Protein AF-A0A7S2Z740-F1 (afdb_monomer)

Secondary structure (DSSP, 8-state):
-----SS-EEEEEE-TTSSEEEEEETTS-EEEEETTTTEE-GGGHHHHHHHHHHHTTS-S-EEEEEEEE-SS-EEEEEEETTEEEEEESSSPP----------------HHHHHHHHT-TT-SSEEEE-SSPEEEEEEEETTEEEEEE--HHHHTTSSPPPS-------

Structure (mmCIF, N/CA/C/O backbone):
data_AF-A0A7S2Z740-F1
#
_entry.id   AF-A0A7S2Z740-F1
#
loop_
_atom_site.group_PDB
_atom_site.id
_atom_site.type_symbol
_atom_site.label_atom_id
_atom_site.label_alt_id
_atom_site.label_comp_id
_atom_site.label_asym_id
_atom_site.label_entity_id
_atom_site.label_seq_id
_atom_site.pdbx_PDB_ins_code
_atom_site.Cartn_x
_atom_site.Cartn_y
_atom_site.Cartn_z
_atom_site.occupancy
_atom_site.B_iso_or_equiv
_atom_site.auth_seq_id
_atom_site.auth_comp_id
_atom_site.auth_asym_id
_atom_site.auth_atom_id
_atom_site.pdbx_PDB_model_num
ATOM 1 N N . GLY A 1 1 ? -10.019 21.854 13.112 1.00 34.12 1 GLY A N 1
ATOM 2 C CA . GLY A 1 1 ? -8.634 22.096 12.672 1.00 34.12 1 GLY A CA 1
ATOM 3 C C . GLY A 1 1 ? -8.154 20.888 11.908 1.00 34.12 1 GLY A C 1
ATOM 4 O O . GLY A 1 1 ? -7.838 19.885 12.536 1.00 34.12 1 GLY A O 1
ATOM 5 N N . ALA A 1 2 ? -8.202 20.944 10.577 1.00 39.41 2 ALA A N 1
ATOM 6 C CA . ALA A 1 2 ? -7.684 19.880 9.727 1.00 39.41 2 ALA A CA 1
ATOM 7 C C . ALA A 1 2 ? -6.152 19.921 9.784 1.00 39.41 2 ALA A C 1
ATOM 9 O O . ALA A 1 2 ? -5.560 20.984 9.618 1.00 39.41 2 ALA A O 1
ATOM 10 N N . LEU A 1 3 ? -5.520 18.787 10.084 1.00 45.19 3 LEU A N 1
ATOM 11 C CA . LEU A 1 3 ? -4.070 18.673 9.994 1.00 45.19 3 LEU A CA 1
ATOM 12 C C . LEU A 1 3 ? -3.715 18.705 8.501 1.00 45.19 3 LEU A C 1
ATOM 14 O O . LEU A 1 3 ? -4.119 17.797 7.767 1.00 45.19 3 LEU A O 1
ATOM 18 N N . GLU A 1 4 ? -3.037 19.766 8.058 1.00 54.59 4 GLU A N 1
ATOM 19 C CA . GLU A 1 4 ? -2.616 19.918 6.667 1.00 54.59 4 GLU A CA 1
ATOM 20 C C . GLU A 1 4 ? -1.736 18.740 6.252 1.00 54.59 4 GLU A C 1
ATOM 22 O O . GLU A 1 4 ? -0.790 18.356 6.948 1.00 54.59 4 GLU A O 1
ATOM 27 N N . VAL A 1 5 ? -2.041 18.164 5.090 1.00 62.94 5 VAL A N 1
ATOM 28 C CA . VAL A 1 5 ? -1.106 17.267 4.424 1.00 62.94 5 VAL A CA 1
ATOM 29 C C . VAL A 1 5 ? 0.056 18.147 3.964 1.00 62.94 5 VAL A C 1
ATOM 31 O O . VAL A 1 5 ? -0.020 18.785 2.922 1.00 62.94 5 VAL A O 1
ATOM 34 N N . GLY A 1 6 ? 1.139 18.205 4.743 1.00 68.88 6 GLY A N 1
ATOM 35 C CA . GLY A 1 6 ? 2.339 18.997 4.422 1.00 68.88 6 GLY A CA 1
ATOM 36 C C . GLY A 1 6 ? 3.125 18.500 3.195 1.00 68.88 6 GLY A C 1
ATOM 37 O O . GLY A 1 6 ? 4.294 18.832 3.030 1.00 68.88 6 GLY A O 1
ATOM 38 N N . ALA A 1 7 ? 2.516 17.649 2.368 1.00 77.44 7 ALA A N 1
ATOM 39 C CA . ALA A 1 7 ? 3.071 17.061 1.163 1.00 77.44 7 ALA A CA 1
ATOM 40 C C . ALA A 1 7 ? 1.962 16.856 0.122 1.00 77.44 7 ALA A C 1
ATOM 42 O O . ALA A 1 7 ? 0.793 16.684 0.457 1.00 77.44 7 ALA A O 1
ATOM 43 N N . VAL A 1 8 ? 2.337 16.818 -1.156 1.00 88.00 8 VAL A N 1
ATOM 44 C CA . VAL A 1 8 ? 1.396 16.531 -2.246 1.00 88.00 8 VAL A CA 1
ATOM 45 C C . VAL A 1 8 ? 0.778 15.144 -2.051 1.00 88.00 8 VAL A C 1
ATOM 47 O O . VAL A 1 8 ? 1.495 14.157 -1.851 1.00 88.00 8 VAL A O 1
ATOM 50 N N . VAL A 1 9 ? -0.551 15.072 -2.123 1.00 90.44 9 VAL A N 1
ATOM 51 C CA . VAL A 1 9 ? -1.296 13.809 -2.161 1.00 90.44 9 VAL A CA 1
ATOM 52 C C . VAL A 1 9 ? -1.052 13.149 -3.513 1.00 90.44 9 VAL A C 1
ATOM 54 O O . VAL A 1 9 ? -1.302 13.749 -4.553 1.00 90.44 9 VAL A O 1
ATOM 57 N N . SER A 1 10 ? -0.554 11.917 -3.496 1.00 88.56 10 SER A N 1
ATOM 58 C CA . SER A 1 10 ? -0.329 11.121 -4.702 1.00 88.56 10 SER A CA 1
ATOM 59 C C . SER A 1 10 ? -1.452 10.118 -4.940 1.00 88.56 10 SER A C 1
ATOM 61 O O . SER A 1 10 ? -1.801 9.869 -6.089 1.00 88.56 10 SER A O 1
ATOM 63 N N . PHE A 1 11 ? -2.036 9.562 -3.873 1.00 89.44 11 PHE A N 1
ATOM 64 C CA . PHE A 1 11 ? -3.058 8.522 -3.973 1.00 89.44 11 PHE A CA 1
ATOM 65 C C . PHE A 1 11 ? -4.108 8.627 -2.875 1.00 89.44 11 PHE A C 1
ATOM 67 O O . PHE A 1 11 ? -3.821 9.024 -1.747 1.00 89.44 11 PHE A O 1
ATOM 74 N N . LEU A 1 12 ? -5.321 8.192 -3.204 1.00 92.19 12 LEU A N 1
ATOM 75 C CA . LEU A 1 12 ? -6.440 8.065 -2.279 1.00 92.19 12 LEU A CA 1
ATOM 76 C C . LEU A 1 12 ? -7.049 6.672 -2.421 1.00 92.19 12 LEU A C 1
ATOM 78 O O . LEU A 1 12 ? -7.193 6.163 -3.531 1.00 92.19 12 LEU A O 1
ATOM 82 N N . CYS A 1 13 ? -7.411 6.055 -1.302 1.00 91.06 13 CYS A N 1
ATOM 83 C CA . CYS A 1 13 ? -8.068 4.753 -1.277 1.00 91.06 13 CYS A CA 1
ATOM 84 C C . CYS A 1 13 ? -9.125 4.738 -0.172 1.00 91.06 13 CYS A C 1
ATOM 86 O O . CYS A 1 13 ? -8.832 5.048 0.980 1.00 91.06 13 CYS A O 1
ATOM 88 N N . PHE A 1 14 ? -10.358 4.369 -0.511 1.00 89.06 14 PHE A N 1
ATOM 89 C CA . PHE A 1 14 ? -11.388 4.121 0.492 1.00 89.06 14 PHE A CA 1
ATOM 90 C C . PHE A 1 14 ? -11.181 2.739 1.108 1.00 89.06 14 PHE A C 1
ATOM 92 O O . PHE A 1 14 ? -11.000 1.754 0.395 1.00 89.06 14 PHE A O 1
ATOM 99 N N . GLU A 1 15 ? -11.254 2.645 2.433 1.00 86.19 15 GLU A N 1
ATOM 100 C CA . GLU A 1 15 ? -11.419 1.346 3.084 1.00 86.19 15 GLU A CA 1
ATOM 101 C C . GLU A 1 15 ? -12.758 0.726 2.644 1.00 86.19 15 GLU A C 1
ATOM 103 O O . GLU A 1 15 ? -13.764 1.429 2.560 1.00 86.19 15 GLU A O 1
ATOM 108 N N . ASN A 1 16 ? -12.813 -0.592 2.412 1.00 72.88 16 ASN A N 1
ATOM 109 C CA . ASN A 1 16 ? -14.021 -1.274 1.912 1.00 72.88 16 ASN A CA 1
ATOM 110 C C . ASN A 1 16 ? -15.294 -1.035 2.752 1.00 72.88 16 ASN A C 1
ATOM 112 O O . ASN A 1 16 ? -16.395 -1.060 2.210 1.00 72.88 16 ASN A O 1
ATOM 116 N N . GLN A 1 17 ? -15.170 -0.766 4.058 1.00 75.38 17 GLN A N 1
ATOM 117 C CA . GLN A 1 17 ? -16.303 -0.434 4.943 1.00 75.38 17 GLN A CA 1
ATOM 118 C C . GLN A 1 17 ? -16.572 1.077 5.074 1.00 75.38 17 GLN A C 1
ATOM 120 O O . GLN A 1 17 ? -17.399 1.498 5.887 1.00 75.38 17 GLN A O 1
ATOM 125 N N . ARG A 1 18 ? -15.859 1.892 4.287 1.00 72.50 18 ARG A N 1
ATOM 126 C CA . ARG A 1 18 ? -16.015 3.345 4.135 1.00 72.50 18 ARG A CA 1
ATOM 127 C C . ARG A 1 18 ? -16.042 4.118 5.458 1.00 72.50 18 ARG A C 1
ATOM 129 O O . ARG A 1 18 ? -16.756 5.106 5.576 1.00 72.50 18 ARG A O 1
ATOM 136 N N . GLN A 1 19 ? -15.284 3.670 6.459 1.00 85.19 19 GLN A N 1
ATOM 137 C CA . GLN A 1 19 ? -15.070 4.454 7.683 1.00 85.19 19 GLN A CA 1
ATOM 138 C C . GLN A 1 19 ? -13.868 5.386 7.537 1.00 85.19 19 GLN A C 1
ATOM 140 O O . GLN A 1 19 ? -13.874 6.487 8.079 1.00 85.19 19 GLN A O 1
ATOM 145 N N . HIS A 1 20 ? -12.870 4.967 6.757 1.00 89.75 20 HIS A N 1
ATOM 146 C CA . HIS A 1 20 ? -11.645 5.724 6.566 1.00 89.75 20 HIS A CA 1
ATOM 147 C C . HIS A 1 20 ? -11.324 5.944 5.088 1.00 89.75 20 HIS A C 1
ATOM 149 O O . HIS A 1 20 ? -11.569 5.077 4.240 1.00 89.75 20 HIS A O 1
ATOM 155 N N . VAL A 1 21 ? -10.697 7.083 4.810 1.00 92.31 21 VAL A N 1
ATOM 156 C CA . VAL A 1 21 ? -9.935 7.333 3.586 1.00 92.31 21 VAL A CA 1
ATOM 157 C C . VAL A 1 21 ? -8.459 7.239 3.916 1.00 92.31 21 VAL A C 1
ATOM 159 O O . VAL A 1 21 ? -7.965 7.876 4.846 1.00 92.31 21 VAL A O 1
ATOM 162 N N . LEU A 1 22 ? -7.756 6.434 3.135 1.00 93.25 22 LEU A N 1
ATOM 163 C CA . LEU A 1 22 ? -6.314 6.337 3.161 1.00 93.25 22 LEU A CA 1
ATOM 164 C C . LEU A 1 22 ? -5.746 7.328 2.155 1.00 93.25 22 LEU A C 1
ATOM 166 O O . LEU A 1 22 ? -6.182 7.376 1.005 1.00 93.25 22 LEU A O 1
ATOM 170 N N . VAL A 1 23 ? -4.749 8.085 2.591 1.00 93.19 23 VAL A N 1
ATOM 171 C CA . VAL A 1 23 ? -4.075 9.106 1.793 1.00 93.19 23 VAL A CA 1
ATOM 172 C C . VAL A 1 23 ? -2.608 8.729 1.671 1.00 93.19 23 VAL A C 1
ATOM 174 O O . VAL A 1 23 ? -1.896 8.658 2.670 1.00 93.19 23 VAL A O 1
ATOM 177 N N . GLY A 1 24 ? -2.165 8.476 0.446 1.00 92.50 24 GLY A N 1
ATOM 178 C CA . GLY A 1 24 ? -0.764 8.318 0.083 1.00 92.50 24 GLY A CA 1
ATOM 179 C C . GLY A 1 24 ? -0.188 9.652 -0.365 1.00 92.50 24 GLY A C 1
ATOM 180 O O . GLY A 1 24 ? -0.833 10.388 -1.112 1.00 92.50 24 GLY A O 1
ATOM 181 N N . THR A 1 25 ? 1.021 9.968 0.075 1.00 91.06 25 THR A N 1
ATOM 182 C CA . THR A 1 25 ? 1.686 11.238 -0.239 1.00 91.06 25 THR A CA 1
ATOM 183 C C . THR A 1 25 ? 2.986 11.028 -1.015 1.00 91.06 25 THR A C 1
ATOM 185 O O . THR A 1 25 ? 3.590 9.949 -1.005 1.00 91.06 25 THR A O 1
ATOM 188 N N . ALA A 1 26 ? 3.472 12.090 -1.661 1.00 87.38 26 ALA A N 1
ATOM 189 C CA . ALA A 1 26 ? 4.746 12.088 -2.381 1.00 87.38 26 ALA A CA 1
ATOM 190 C C . ALA A 1 26 ? 5.961 11.800 -1.473 1.00 87.38 26 ALA A C 1
ATOM 192 O O . ALA A 1 26 ? 6.945 11.220 -1.927 1.00 87.38 26 ALA A O 1
ATOM 193 N N . ASN A 1 27 ? 5.881 12.133 -0.178 1.00 86.06 27 ASN A N 1
ATOM 194 C CA . ASN A 1 27 ? 6.908 11.814 0.823 1.00 86.06 27 ASN A CA 1
ATOM 195 C C . ASN A 1 27 ? 6.719 10.424 1.471 1.00 86.06 27 ASN A C 1
ATOM 197 O O . ASN A 1 27 ? 7.209 10.190 2.575 1.00 86.06 27 ASN A O 1
ATOM 201 N N . GLN A 1 28 ? 6.020 9.506 0.790 1.00 88.19 28 GLN A N 1
ATOM 202 C CA . GLN A 1 28 ? 5.829 8.110 1.201 1.00 88.19 28 GLN A CA 1
ATOM 203 C C . GLN A 1 28 ? 5.121 7.932 2.556 1.00 88.19 28 GLN A C 1
ATOM 205 O O . GLN A 1 28 ? 5.338 6.940 3.258 1.00 88.19 28 GLN A O 1
ATOM 210 N N . GLN A 1 29 ? 4.257 8.870 2.940 1.00 88.69 29 GLN A N 1
ATOM 211 C CA . GLN A 1 29 ? 3.373 8.684 4.086 1.00 88.69 29 GLN A CA 1
ATOM 212 C C . GLN A 1 29 ? 2.062 8.039 3.639 1.00 88.69 29 GLN A C 1
ATOM 214 O O . GLN A 1 29 ? 1.586 8.251 2.525 1.00 88.69 29 GLN A O 1
ATOM 219 N N . VAL A 1 30 ? 1.487 7.241 4.538 1.00 91.00 30 VAL A N 1
ATOM 220 C CA . VAL A 1 30 ? 0.146 6.672 4.389 1.00 91.00 30 VAL A CA 1
ATOM 221 C C . VAL A 1 30 ? -0.665 7.098 5.594 1.00 91.00 30 VAL A C 1
ATOM 223 O O . VAL A 1 30 ? -0.426 6.612 6.696 1.00 91.00 30 VAL A O 1
ATOM 226 N N . LEU A 1 31 ? -1.582 8.033 5.405 1.00 91.75 31 LEU A N 1
ATOM 227 C CA . LEU A 1 31 ? -2.395 8.628 6.460 1.00 91.75 31 LEU A CA 1
ATOM 228 C C . LEU A 1 31 ? -3.811 8.064 6.414 1.00 91.75 31 LEU A C 1
ATOM 230 O O . LEU A 1 31 ? -4.282 7.659 5.357 1.00 91.75 31 LEU A O 1
ATOM 234 N N . PHE A 1 32 ? -4.486 8.054 7.559 1.00 92.12 32 PHE A N 1
ATOM 235 C CA . PHE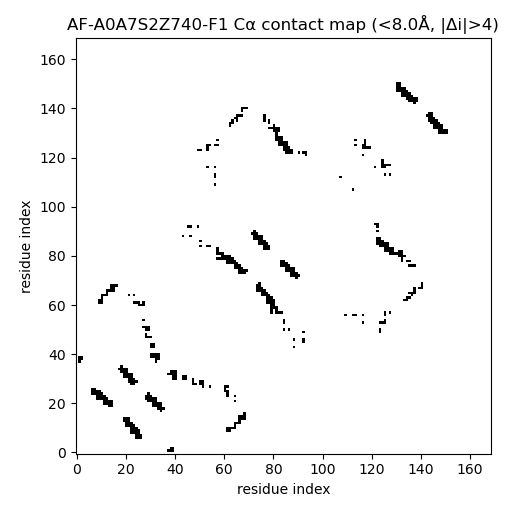 A 1 32 ? -5.869 7.605 7.686 1.00 92.12 32 PHE A CA 1
ATOM 236 C C . PHE A 1 32 ? -6.711 8.767 8.172 1.00 92.12 32 PHE A C 1
ATOM 238 O O . PHE A 1 32 ? -6.413 9.336 9.220 1.00 92.12 32 PHE A O 1
ATOM 245 N N . TYR A 1 33 ? -7.753 9.096 7.425 1.00 92.44 33 TYR A N 1
ATOM 246 C CA . TYR A 1 33 ? -8.735 10.096 7.806 1.00 92.44 33 TYR A CA 1
ATOM 247 C C . TYR A 1 33 ? -10.068 9.411 8.054 1.00 92.44 33 TYR A C 1
ATOM 249 O O . TYR A 1 33 ? -10.534 8.642 7.213 1.00 92.44 33 TYR A O 1
ATOM 257 N N . ASP A 1 34 ? -10.672 9.687 9.202 1.00 91.38 34 ASP A N 1
ATOM 258 C CA . ASP A 1 34 ? -12.028 9.259 9.511 1.00 91.38 34 ASP A CA 1
ATOM 259 C C . ASP A 1 34 ? -13.013 10.094 8.685 1.00 91.38 34 ASP A C 1
ATOM 261 O O . ASP A 1 34 ? -12.960 11.325 8.674 1.00 91.38 34 ASP A O 1
ATOM 265 N N . LEU A 1 35 ? -13.896 9.411 7.958 1.00 90.62 35 LEU A N 1
ATOM 266 C CA . LEU A 1 35 ? -14.812 10.043 7.010 1.00 90.62 35 LEU A CA 1
ATOM 267 C C . LEU A 1 35 ? -15.935 10.837 7.676 1.00 90.62 35 LEU A C 1
ATOM 269 O O . LEU A 1 35 ? -16.505 11.716 7.038 1.00 90.62 35 LEU A O 1
ATOM 273 N N . LYS A 1 36 ? -16.279 10.531 8.930 1.00 91.31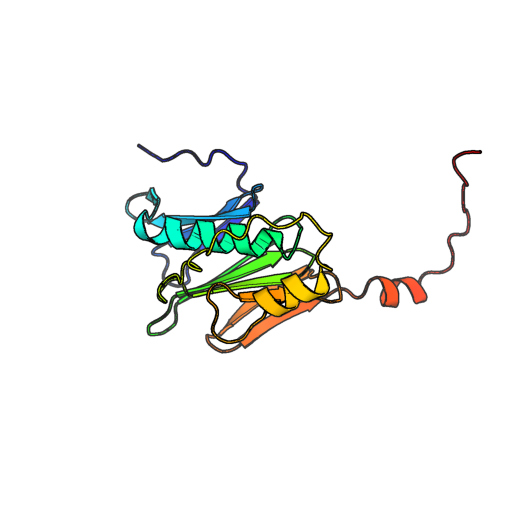 36 LYS A N 1
ATOM 274 C CA . LYS A 1 36 ? -17.372 11.206 9.643 1.00 91.31 36 LYS A CA 1
ATOM 275 C C . LYS A 1 36 ? -16.897 12.506 10.271 1.00 91.31 36 LYS A C 1
ATOM 277 O O . LYS A 1 36 ? -17.592 13.513 10.236 1.00 91.31 36 LYS A O 1
ATOM 282 N N . THR A 1 37 ? -15.717 12.461 10.871 1.00 91.62 37 THR A N 1
ATOM 283 C CA . THR A 1 37 ? -15.102 13.584 11.582 1.00 91.62 37 THR A CA 1
ATOM 284 C C . THR A 1 37 ? -14.194 14.419 10.684 1.00 91.62 37 THR A C 1
ATOM 286 O O . THR A 1 37 ? -13.774 15.503 11.087 1.00 91.62 37 THR A O 1
ATOM 289 N N . CYS A 1 38 ? -13.871 13.921 9.483 1.00 90.19 38 CYS A N 1
ATOM 290 C CA . CYS A 1 38 ? -12.901 14.505 8.555 1.00 90.19 38 CYS A CA 1
ATOM 291 C C . CYS A 1 38 ? -11.539 14.774 9.218 1.00 90.19 38 CYS A C 1
ATOM 293 O O . CYS A 1 38 ? -10.827 15.718 8.866 1.00 90.19 38 CYS A O 1
ATOM 295 N N . ALA A 1 39 ? -11.180 13.955 10.208 1.00 91.56 39 ALA A N 1
ATOM 296 C CA . ALA A 1 39 ? -10.000 14.136 11.036 1.00 91.56 39 ALA A CA 1
ATOM 297 C C . ALA A 1 39 ? -9.002 12.993 10.845 1.00 91.56 39 ALA A C 1
ATOM 299 O O . ALA A 1 39 ? -9.369 11.846 10.594 1.00 91.56 39 ALA A O 1
ATOM 300 N N . LEU A 1 40 ? -7.717 13.314 11.002 1.00 91.12 40 LEU A N 1
ATOM 301 C CA . LEU A 1 40 ? -6.646 12.323 10.994 1.00 91.12 40 LEU A CA 1
ATOM 302 C C . LEU A 1 40 ? -6.805 11.360 12.182 1.00 91.12 40 LEU A C 1
ATOM 304 O O . LEU A 1 40 ? -6.863 11.789 13.338 1.00 91.12 40 LEU A O 1
ATOM 308 N N . CYS A 1 41 ? -6.783 10.058 11.910 1.00 91.25 41 CYS A N 1
ATOM 309 C CA . CYS A 1 41 ? -6.805 9.003 12.916 1.00 91.25 41 CYS A CA 1
ATOM 310 C C . CYS A 1 41 ? -5.456 8.939 13.648 1.00 91.25 41 CYS A C 1
ATOM 312 O O . CYS A 1 41 ? -4.519 8.267 13.207 1.00 91.25 41 CYS A O 1
ATOM 314 N N . ARG A 1 42 ? -5.350 9.642 14.782 1.00 89.50 42 ARG A N 1
ATOM 315 C CA . ARG A 1 42 ? -4.101 9.771 15.557 1.00 89.50 42 ARG A CA 1
ATOM 316 C C . ARG A 1 42 ? -3.525 8.426 16.004 1.00 89.50 42 ARG A C 1
ATOM 318 O O . ARG A 1 42 ? -2.310 8.250 15.961 1.00 89.50 42 ARG A O 1
ATOM 325 N N . ASP A 1 43 ? -4.384 7.462 16.318 1.00 87.62 43 ASP A N 1
ATOM 326 C CA . ASP A 1 43 ? -3.978 6.120 16.758 1.00 87.62 43 ASP A CA 1
ATOM 327 C C . ASP A 1 43 ? -3.202 5.345 15.681 1.00 87.62 43 ASP A C 1
ATOM 329 O O . ASP A 1 43 ? -2.407 4.456 15.985 1.00 87.62 43 ASP A O 1
ATOM 333 N N . LEU A 1 44 ? -3.383 5.704 14.406 1.00 88.44 44 LEU A N 1
ATOM 334 C CA . LEU A 1 44 ? -2.747 5.028 13.276 1.00 88.44 44 LEU A CA 1
ATOM 335 C C . LEU A 1 44 ? -1.449 5.711 12.823 1.00 88.44 44 LEU A C 1
ATOM 337 O O . LEU A 1 44 ? -0.694 5.123 12.048 1.00 88.44 44 LEU A O 1
ATOM 341 N N . VAL A 1 45 ? -1.122 6.895 13.353 1.00 88.44 45 VAL A N 1
ATOM 342 C CA . VAL A 1 45 ? 0.081 7.660 12.971 1.00 88.44 45 VAL A CA 1
ATOM 343 C C . VAL A 1 45 ? 1.363 6.862 13.219 1.00 88.44 45 VAL A C 1
ATOM 345 O O . VAL A 1 45 ? 2.281 6.882 12.395 1.00 88.44 45 VAL A O 1
ATOM 348 N N . GLY A 1 46 ? 1.427 6.099 14.314 1.00 87.88 46 GLY A N 1
ATOM 349 C CA . GLY A 1 46 ? 2.569 5.225 14.589 1.00 87.88 46 GLY A CA 1
ATOM 350 C C . GLY A 1 46 ? 2.775 4.171 13.494 1.00 87.88 46 GLY A C 1
ATOM 351 O O . GLY A 1 46 ? 3.911 3.892 13.104 1.00 87.88 46 GLY A O 1
ATOM 352 N N . HIS A 1 47 ? 1.688 3.617 12.950 1.00 89.38 47 HIS A N 1
ATOM 353 C CA . HIS A 1 47 ? 1.753 2.638 11.866 1.00 89.38 47 HIS A CA 1
ATOM 354 C C . HIS A 1 47 ? 2.202 3.303 10.564 1.00 89.38 47 HIS A C 1
ATOM 356 O O . HIS A 1 47 ? 3.088 2.778 9.889 1.00 89.38 47 HIS A O 1
ATOM 362 N N . SER A 1 48 ? 1.669 4.490 10.257 1.00 89.50 48 SER A N 1
ATOM 363 C CA . SER A 1 48 ? 2.069 5.310 9.108 1.00 89.50 48 SER A CA 1
ATOM 364 C C . SER A 1 48 ? 3.576 5.573 9.084 1.00 89.50 48 SER A C 1
ATOM 366 O O . SER A 1 48 ? 4.228 5.389 8.057 1.00 89.50 48 SER A O 1
ATOM 368 N N . GLN A 1 49 ? 4.160 5.932 10.231 1.00 89.06 49 GLN A N 1
ATOM 369 C CA . GLN A 1 49 ? 5.603 6.160 10.351 1.00 89.06 49 GLN A CA 1
ATOM 370 C C . GLN A 1 49 ? 6.422 4.891 10.096 1.00 89.06 49 GLN A C 1
ATOM 372 O O . GLN A 1 49 ? 7.496 4.952 9.497 1.00 89.06 49 GLN A O 1
ATOM 377 N N . GLN A 1 50 ? 5.939 3.728 10.540 1.00 88.31 50 GLN A N 1
ATOM 378 C CA . GLN A 1 50 ? 6.617 2.459 10.276 1.00 88.31 50 GLN A CA 1
ATOM 379 C C . GLN A 1 50 ? 6.530 2.070 8.805 1.00 88.31 50 GLN A C 1
ATOM 381 O O . GLN A 1 50 ? 7.523 1.607 8.250 1.00 88.31 50 GLN A O 1
ATOM 386 N N . VAL A 1 51 ? 5.383 2.290 8.159 1.00 91.12 51 VAL A N 1
ATOM 387 C CA . VAL A 1 51 ? 5.227 2.081 6.714 1.00 91.12 51 VAL A CA 1
ATOM 388 C C . VAL A 1 51 ? 6.217 2.955 5.951 1.00 91.12 51 VAL A C 1
ATOM 390 O O . VAL A 1 51 ? 6.993 2.412 5.171 1.00 91.12 51 VAL A O 1
ATOM 393 N N . ALA A 1 52 ? 6.294 4.254 6.250 1.00 89.44 52 ALA A N 1
ATOM 394 C CA . ALA A 1 52 ? 7.253 5.165 5.620 1.00 89.44 52 ALA A CA 1
ATOM 395 C C . ALA A 1 52 ? 8.711 4.704 5.816 1.00 89.44 52 ALA A C 1
ATOM 397 O O . ALA A 1 52 ? 9.479 4.597 4.861 1.00 89.44 52 ALA A O 1
ATOM 398 N N . LYS A 1 53 ? 9.088 4.310 7.044 1.00 88.12 53 LYS A N 1
ATOM 399 C CA . LYS A 1 53 ? 10.417 3.731 7.321 1.00 88.12 53 LYS A CA 1
ATOM 400 C C . LYS A 1 53 ? 10.694 2.479 6.492 1.00 88.12 53 LYS A C 1
ATOM 402 O O . LYS A 1 53 ? 11.840 2.243 6.114 1.00 88.12 53 LYS A O 1
ATOM 407 N N . ARG A 1 54 ? 9.673 1.658 6.236 1.00 87.69 54 ARG A N 1
ATOM 408 C CA . ARG A 1 54 ? 9.802 0.434 5.440 1.00 87.69 54 ARG A CA 1
ATOM 409 C C . ARG A 1 54 ? 9.877 0.718 3.940 1.00 87.69 54 ARG A C 1
ATOM 411 O O . ARG A 1 54 ? 10.651 0.060 3.250 1.00 87.69 54 ARG A O 1
ATOM 418 N N . LEU A 1 55 ? 9.159 1.724 3.452 1.00 89.00 55 LEU A N 1
ATOM 419 C CA . LEU A 1 55 ? 9.214 2.149 2.052 1.00 89.00 55 LEU A CA 1
ATOM 420 C C . LEU A 1 55 ? 10.611 2.639 1.644 1.00 89.00 55 LEU A C 1
ATOM 422 O O . LEU A 1 55 ? 11.021 2.406 0.513 1.00 89.00 55 LEU A O 1
ATOM 426 N N . ASN A 1 56 ? 11.419 3.154 2.577 1.00 87.31 56 ASN A N 1
ATOM 427 C CA . ASN A 1 56 ? 12.828 3.480 2.310 1.00 87.31 56 ASN A CA 1
ATOM 428 C C . ASN A 1 56 ? 13.673 2.279 1.833 1.00 87.31 56 ASN A C 1
ATOM 430 O O . ASN A 1 56 ? 14.690 2.475 1.166 1.00 87.31 56 ASN A O 1
ATOM 434 N N . PHE A 1 57 ? 13.281 1.036 2.151 1.00 86.06 57 PHE A N 1
ATOM 435 C CA . PHE A 1 57 ? 13.965 -0.160 1.635 1.00 86.06 57 PHE A CA 1
ATOM 436 C C . PHE A 1 57 ? 13.587 -0.470 0.181 1.00 86.06 57 PHE A C 1
ATOM 438 O O . PHE A 1 57 ? 14.407 -1.018 -0.554 1.00 86.06 57 PHE A O 1
ATOM 445 N N . ILE A 1 58 ? 12.376 -0.095 -0.239 1.00 85.31 58 ILE A N 1
ATOM 446 C CA . ILE A 1 58 ? 11.866 -0.214 -1.611 1.00 85.31 58 ILE A CA 1
ATOM 447 C C . ILE A 1 58 ? 11.660 1.183 -2.196 1.00 85.31 58 ILE A C 1
ATOM 449 O O . ILE A 1 58 ? 10.543 1.671 -2.348 1.00 85.31 58 ILE A O 1
ATOM 453 N N . SER A 1 59 ? 12.788 1.831 -2.497 1.00 79.00 59 SER A N 1
ATOM 454 C CA . SER A 1 59 ? 12.852 3.162 -3.110 1.00 79.00 59 SER A CA 1
ATOM 455 C C . SER A 1 59 ? 11.871 3.312 -4.283 1.00 79.00 59 SER A C 1
ATOM 457 O O . SER A 1 59 ? 11.734 2.405 -5.102 1.00 79.00 59 SER A O 1
ATOM 459 N N . GLY A 1 60 ? 11.215 4.470 -4.370 1.00 84.38 60 GLY A N 1
ATOM 460 C CA . GLY A 1 60 ? 10.261 4.801 -5.429 1.00 84.38 60 GLY A CA 1
ATOM 461 C C . GLY A 1 60 ? 9.030 5.522 -4.887 1.00 84.38 60 GLY A C 1
ATOM 462 O O . GLY A 1 60 ? 8.700 5.399 -3.709 1.00 84.38 60 GLY A O 1
ATOM 463 N N . ALA A 1 61 ? 8.353 6.293 -5.735 1.00 88.44 61 ALA A N 1
ATOM 464 C CA . ALA A 1 61 ? 7.079 6.899 -5.362 1.00 88.44 61 ALA A CA 1
ATOM 465 C C . ALA A 1 61 ? 6.016 5.812 -5.124 1.00 88.44 61 ALA A C 1
ATOM 467 O O . ALA A 1 61 ? 6.065 4.742 -5.739 1.00 88.44 61 ALA A O 1
ATOM 468 N N . ILE A 1 62 ? 5.057 6.101 -4.242 1.00 91.94 62 ILE A N 1
ATOM 469 C CA . ILE A 1 62 ? 3.843 5.286 -4.122 1.00 91.94 62 ILE A CA 1
ATOM 470 C C . ILE A 1 62 ? 3.108 5.367 -5.463 1.00 91.94 62 ILE A C 1
ATOM 472 O O . ILE A 1 62 ? 2.930 6.474 -5.961 1.00 91.94 62 ILE A O 1
ATOM 476 N N . GLN A 1 63 ? 2.710 4.229 -6.038 1.00 91.56 63 GLN A N 1
ATOM 477 C CA . GLN A 1 63 ? 1.941 4.181 -7.295 1.00 91.56 63 GLN A CA 1
ATOM 478 C C . GLN A 1 63 ? 0.480 3.762 -7.093 1.00 91.56 63 GLN A C 1
ATOM 480 O O . GLN A 1 63 ? -0.327 3.879 -8.008 1.00 91.56 63 GLN A O 1
ATOM 485 N N . HIS A 1 64 ? 0.148 3.209 -5.931 1.00 92.12 64 HIS A N 1
ATOM 486 C CA . HIS A 1 64 ? -1.148 2.633 -5.632 1.00 92.12 64 HIS A CA 1
ATOM 487 C C . HIS A 1 64 ? -1.227 2.264 -4.148 1.00 92.12 64 HIS A C 1
ATOM 489 O O . HIS A 1 64 ? -0.239 1.878 -3.508 1.00 92.12 64 HIS A O 1
ATOM 495 N N . LEU A 1 65 ? -2.446 2.338 -3.625 1.00 93.88 65 LEU A N 1
ATOM 496 C CA . LEU A 1 65 ? -2.820 1.882 -2.297 1.00 93.88 65 LEU A CA 1
ATOM 497 C C . LEU A 1 65 ? -4.003 0.931 -2.424 1.00 93.88 65 LEU A C 1
ATOM 499 O O . LEU A 1 65 ? -4.971 1.222 -3.120 1.00 93.88 65 LEU A O 1
ATOM 503 N N . SER A 1 66 ? -3.952 -0.182 -1.705 1.00 93.38 66 SER A N 1
ATOM 504 C CA . SER A 1 66 ? -5.079 -1.098 -1.579 1.00 93.38 66 SER A CA 1
ATOM 505 C C . SER A 1 66 ? -5.322 -1.395 -0.110 1.00 93.38 66 SER A C 1
ATOM 507 O O . SER A 1 66 ? -4.382 -1.659 0.641 1.00 93.38 66 SER A O 1
ATOM 509 N N . CYS A 1 67 ? -6.583 -1.336 0.304 1.00 92.88 67 CYS A N 1
ATOM 510 C CA . CYS A 1 67 ? -7.001 -1.575 1.675 1.00 92.88 67 CYS A CA 1
ATOM 511 C C . CYS A 1 67 ? -8.081 -2.650 1.692 1.00 92.88 67 CYS A C 1
ATOM 513 O O . CYS A 1 67 ? -9.050 -2.573 0.938 1.00 92.88 67 CYS A O 1
ATOM 515 N N . ILE A 1 68 ? -7.936 -3.631 2.577 1.00 91.00 68 ILE A N 1
ATOM 516 C CA . ILE A 1 68 ? -8.986 -4.603 2.854 1.00 91.00 68 ILE A CA 1
ATOM 517 C C . ILE A 1 68 ? -9.158 -4.748 4.360 1.00 91.00 68 ILE A C 1
ATOM 519 O O . ILE A 1 68 ? -8.195 -4.897 5.113 1.00 91.00 68 ILE A O 1
ATOM 523 N N . LYS A 1 69 ? -10.412 -4.696 4.802 1.00 87.75 69 LYS A N 1
ATOM 524 C CA . LYS A 1 69 ? -10.784 -4.990 6.179 1.00 87.75 69 LYS A CA 1
ATOM 525 C C . LYS A 1 69 ? -11.319 -6.410 6.227 1.00 87.75 69 LYS A C 1
ATOM 527 O O . LYS A 1 69 ? -12.357 -6.686 5.633 1.00 87.75 69 LYS A O 1
ATOM 532 N N . GLY A 1 70 ? -10.575 -7.283 6.894 1.00 82.62 70 GLY A N 1
ATOM 533 C CA . GLY A 1 70 ? -11.030 -8.626 7.209 1.00 82.62 70 GLY A CA 1
ATOM 534 C C . GLY A 1 70 ? -11.866 -8.662 8.485 1.00 82.62 70 GLY A C 1
ATOM 535 O O . GLY A 1 70 ? -12.179 -7.624 9.073 1.00 82.62 70 GLY A O 1
ATOM 536 N N . LYS A 1 71 ? -12.201 -9.869 8.951 1.00 82.06 71 LYS A N 1
ATOM 537 C CA . LYS A 1 71 ? -13.046 -10.063 10.149 1.00 82.06 71 LYS A CA 1
ATOM 538 C C . LYS A 1 71 ? -12.503 -9.382 11.413 1.00 82.06 71 LYS A C 1
ATOM 540 O O . LYS A 1 71 ? -13.277 -8.809 12.174 1.00 82.06 71 LYS A O 1
ATOM 545 N N . SER A 1 72 ? -11.189 -9.428 11.636 1.00 82.62 72 SER A N 1
ATOM 546 C CA . SER A 1 72 ? -10.532 -8.868 12.832 1.00 82.62 72 SER A CA 1
ATOM 547 C C . SER A 1 72 ? -9.386 -7.905 12.526 1.00 82.62 72 SER A C 1
ATOM 549 O O . SER A 1 72 ? -8.862 -7.261 13.431 1.00 82.62 72 SER A O 1
ATOM 551 N N . ASP A 1 73 ? -8.983 -7.807 11.262 1.00 87.25 73 ASP A N 1
ATOM 552 C CA . ASP A 1 73 ? -7.753 -7.147 10.841 1.00 87.25 73 ASP A CA 1
ATOM 553 C C . ASP A 1 73 ? -8.028 -6.121 9.736 1.00 87.25 73 ASP A C 1
ATOM 555 O O . ASP A 1 73 ? -8.902 -6.316 8.894 1.00 87.25 73 ASP A O 1
ATOM 559 N N . THR A 1 74 ? -7.241 -5.045 9.703 1.00 88.88 74 THR A N 1
ATOM 560 C CA . THR A 1 74 ? -7.212 -4.097 8.578 1.00 88.88 74 THR A CA 1
ATOM 561 C C . THR A 1 74 ? -5.850 -4.195 7.915 1.00 88.88 74 THR A C 1
ATOM 563 O O . THR A 1 74 ? -4.828 -3.937 8.557 1.00 88.88 74 THR A O 1
ATOM 566 N N . PHE A 1 75 ? -5.827 -4.565 6.640 1.00 91.62 75 PHE A N 1
ATOM 567 C CA . PHE A 1 75 ? -4.612 -4.720 5.854 1.00 91.62 75 PHE A CA 1
ATOM 568 C C . PHE A 1 75 ? -4.501 -3.613 4.820 1.00 91.62 75 PHE A C 1
ATOM 570 O O . PHE A 1 75 ? -5.459 -3.302 4.116 1.00 91.62 75 PHE A O 1
ATOM 577 N N . VAL A 1 76 ? -3.301 -3.060 4.700 1.00 93.44 76 VAL A N 1
ATOM 578 C CA . VAL A 1 76 ? -2.954 -2.096 3.663 1.00 93.44 76 VAL A CA 1
ATOM 579 C C . VAL A 1 76 ? -1.753 -2.601 2.904 1.00 93.44 76 VAL A C 1
ATOM 581 O O . VAL A 1 76 ? -0.744 -3.000 3.489 1.00 93.44 76 VAL A O 1
ATOM 584 N N . MET A 1 77 ? -1.871 -2.538 1.590 1.00 94.62 77 MET A N 1
ATOM 585 C CA . MET A 1 77 ? -0.790 -2.750 0.658 1.00 94.62 77 MET A CA 1
ATOM 586 C C . MET A 1 77 ? -0.476 -1.431 -0.030 1.00 94.62 77 MET A C 1
ATOM 588 O O . MET A 1 77 ? -1.348 -0.788 -0.613 1.00 94.62 77 MET A O 1
ATOM 592 N N . VAL A 1 78 ? 0.787 -1.044 0.051 1.00 95.12 78 VAL A N 1
ATOM 593 C CA . VAL A 1 78 ? 1.359 0.094 -0.659 1.00 95.12 78 VAL A CA 1
ATOM 594 C C . VAL A 1 78 ? 2.251 -0.470 -1.741 1.00 95.12 78 VAL A C 1
ATOM 596 O O . VAL A 1 78 ? 3.153 -1.245 -1.420 1.00 95.12 78 VAL A O 1
ATOM 599 N N . ASN A 1 79 ? 2.029 -0.100 -2.998 1.00 94.06 79 ASN A N 1
ATOM 600 C CA . ASN A 1 79 ? 2.967 -0.454 -4.054 1.00 94.06 79 ASN A CA 1
ATOM 601 C C . ASN A 1 79 ? 3.912 0.717 -4.363 1.00 94.06 79 ASN A C 1
ATOM 603 O O . ASN A 1 79 ? 3.581 1.899 -4.235 1.00 94.06 79 ASN A O 1
ATOM 607 N N . THR A 1 80 ? 5.113 0.356 -4.778 1.00 92.94 80 THR A N 1
ATOM 608 C CA . THR A 1 80 ? 6.039 1.218 -5.499 1.00 92.94 80 THR A CA 1
ATOM 609 C C . THR A 1 80 ? 6.493 0.459 -6.735 1.00 92.94 80 THR A C 1
ATOM 611 O O . THR A 1 80 ? 6.312 -0.756 -6.838 1.00 92.94 80 THR A O 1
ATOM 614 N N . VAL A 1 81 ? 7.187 1.145 -7.639 1.00 91.19 81 VAL A N 1
ATOM 615 C CA . VAL A 1 81 ? 7.758 0.505 -8.832 1.00 91.19 81 VAL A CA 1
ATOM 616 C C . VAL A 1 81 ? 8.743 -0.626 -8.491 1.00 91.19 81 VAL A C 1
ATOM 618 O O . VAL A 1 81 ? 9.014 -1.474 -9.330 1.00 91.19 81 VAL A O 1
ATOM 621 N N . ARG A 1 82 ? 9.304 -0.657 -7.273 1.00 90.75 82 ARG A N 1
ATOM 622 C CA . ARG A 1 82 ? 10.339 -1.623 -6.852 1.00 90.75 82 ARG A CA 1
ATOM 623 C C . ARG A 1 82 ? 9.839 -2.697 -5.890 1.00 90.75 82 ARG A C 1
ATOM 625 O O . ARG A 1 82 ? 10.625 -3.565 -5.505 1.00 90.75 82 ARG A O 1
ATOM 632 N N . GLY A 1 83 ? 8.591 -2.627 -5.442 1.00 92.94 83 GLY A N 1
ATOM 633 C CA . GLY A 1 83 ? 8.083 -3.597 -4.487 1.00 92.94 83 GLY A CA 1
ATOM 634 C C . GLY A 1 83 ? 6.813 -3.176 -3.777 1.00 92.94 83 GLY A C 1
ATOM 635 O O . GLY A 1 83 ? 6.215 -2.142 -4.061 1.00 92.94 83 GLY A O 1
ATOM 636 N N . LEU A 1 84 ? 6.416 -4.004 -2.819 1.00 94.19 84 LEU A N 1
ATOM 637 C CA . LEU A 1 84 ? 5.205 -3.830 -2.030 1.00 94.19 84 LEU A CA 1
ATOM 638 C C . LEU A 1 84 ? 5.556 -3.687 -0.549 1.00 94.19 84 LEU A C 1
ATOM 640 O O . LEU A 1 84 ? 6.445 -4.368 -0.037 1.00 94.19 84 LEU A O 1
ATOM 644 N N . CYS A 1 85 ? 4.821 -2.836 0.157 1.00 93.62 85 CYS A N 1
ATOM 645 C CA . CYS A 1 85 ? 4.788 -2.783 1.610 1.00 93.62 85 CYS A CA 1
ATOM 646 C C . CYS A 1 85 ? 3.414 -3.249 2.084 1.00 93.62 85 CYS A C 1
ATOM 648 O O . CYS A 1 85 ? 2.398 -2.653 1.737 1.00 93.62 85 CYS A O 1
ATOM 650 N N . PHE A 1 86 ? 3.387 -4.310 2.882 1.00 92.44 86 PHE A N 1
ATOM 651 C CA . PHE A 1 86 ? 2.179 -4.886 3.454 1.00 92.44 86 PHE A CA 1
ATOM 652 C C . PHE A 1 86 ? 2.149 -4.628 4.958 1.00 92.44 86 PHE A C 1
ATOM 654 O O . PHE A 1 86 ? 3.056 -5.043 5.685 1.00 92.44 86 PHE A O 1
ATOM 661 N N . ALA A 1 87 ? 1.102 -3.971 5.445 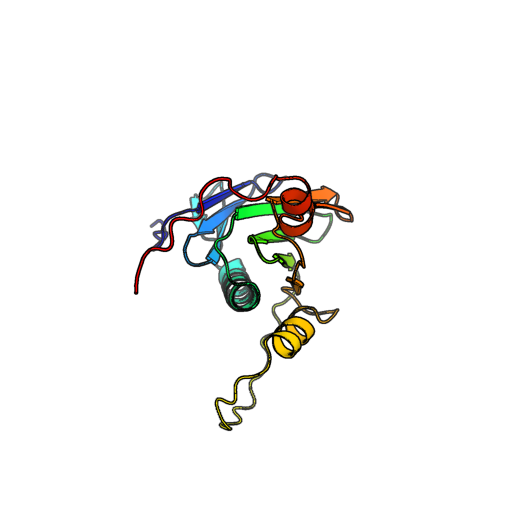1.00 92.00 87 ALA A N 1
ATOM 662 C CA . ALA A 1 87 ? 0.932 -3.675 6.860 1.00 92.00 87 ALA A CA 1
ATOM 663 C C . ALA A 1 87 ? -0.446 -4.106 7.357 1.00 92.00 87 ALA A C 1
ATOM 665 O O . ALA A 1 87 ? -1.458 -3.903 6.694 1.00 92.00 87 ALA A O 1
ATOM 666 N N . ASN A 1 88 ? -0.478 -4.651 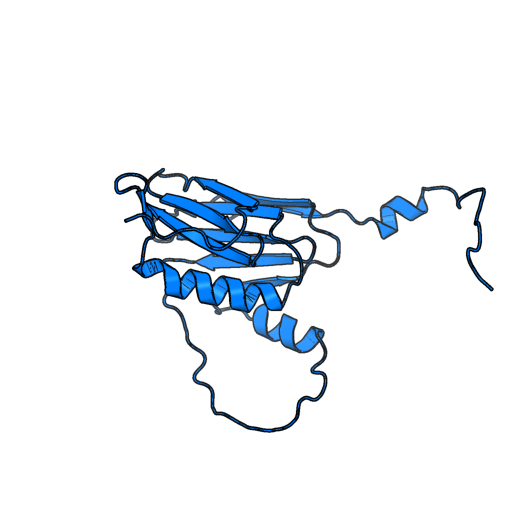8.568 1.00 91.00 88 ASN A N 1
ATOM 667 C CA . ASN A 1 88 ? -1.701 -4.865 9.321 1.00 91.00 88 ASN A CA 1
ATOM 668 C C . ASN A 1 88 ? -1.814 -3.763 10.387 1.00 91.00 88 ASN A C 1
ATOM 670 O O . ASN A 1 88 ? -0.976 -3.663 11.284 1.00 91.00 88 ASN A O 1
ATOM 674 N N . PHE A 1 89 ? -2.851 -2.940 10.291 1.00 88.88 89 PHE A N 1
ATOM 675 C CA . PHE A 1 89 ? -3.085 -1.784 11.159 1.00 88.88 89 PHE A CA 1
ATOM 676 C C . PHE A 1 89 ? -3.786 -2.130 12.482 1.00 88.88 89 PHE A C 1
ATOM 678 O O . PHE A 1 89 ? -3.955 -1.262 13.329 1.00 88.88 89 PHE A O 1
ATOM 685 N N . LYS A 1 90 ? -4.162 -3.395 12.696 1.00 86.50 90 LYS A N 1
ATOM 686 C CA . LYS A 1 90 ? -4.666 -3.911 13.980 1.00 86.50 90 LYS A CA 1
ATOM 687 C C . LYS A 1 90 ? -3.596 -4.628 14.803 1.00 86.50 90 LYS A C 1
ATOM 689 O O . LYS A 1 90 ? -3.758 -4.787 16.009 1.00 86.50 90 LYS A O 1
ATOM 694 N N . LYS A 1 91 ? -2.481 -5.031 14.185 1.00 86.25 91 LYS A N 1
ATOM 695 C CA . LYS A 1 91 ? -1.367 -5.685 14.887 1.00 86.25 91 LYS A CA 1
ATOM 696 C C . LYS A 1 91 ? -0.410 -4.673 15.512 1.00 86.25 91 LYS A C 1
ATOM 698 O O . LYS A 1 91 ? 0.010 -3.752 14.818 1.00 86.25 91 LYS A O 1
ATOM 703 N N . PRO A 1 92 ? 0.038 -4.884 16.761 1.00 80.94 92 PRO A N 1
ATOM 704 C CA . PRO A 1 92 ? 0.889 -3.932 17.460 1.00 80.94 92 PRO A CA 1
ATOM 705 C C . PRO A 1 92 ? 2.195 -3.662 16.710 1.00 80.94 92 PRO A C 1
ATOM 707 O O . PRO A 1 92 ? 2.792 -4.546 16.083 1.00 80.94 92 PRO A O 1
ATOM 710 N N . ILE A 1 93 ? 2.656 -2.419 16.815 1.00 77.75 93 ILE A N 1
ATOM 711 C CA . ILE A 1 93 ? 3.928 -1.980 16.253 1.00 77.75 93 ILE A CA 1
ATOM 712 C C . ILE A 1 93 ? 5.057 -2.506 17.135 1.00 77.75 93 ILE A C 1
ATOM 714 O O . ILE A 1 93 ? 5.189 -2.131 18.299 1.00 77.75 93 ILE A O 1
ATOM 718 N N . LYS A 1 94 ? 5.928 -3.343 16.570 1.00 74.75 94 LYS A N 1
ATOM 719 C CA . LYS A 1 94 ? 7.182 -3.712 17.230 1.00 74.75 94 LYS A CA 1
ATOM 720 C C . LYS A 1 94 ? 8.221 -2.643 16.922 1.00 74.75 94 LYS A C 1
ATOM 722 O O . LYS A 1 94 ? 8.837 -2.663 15.857 1.00 74.75 94 LYS A O 1
ATOM 727 N N . PHE A 1 95 ? 8.434 -1.717 17.850 1.00 65.38 95 PHE A N 1
ATOM 728 C CA . PHE A 1 95 ? 9.616 -0.865 17.800 1.00 65.38 95 PHE A CA 1
ATOM 729 C C . PHE A 1 95 ? 10.833 -1.753 18.051 1.00 65.38 95 PHE A C 1
ATOM 731 O O . PHE A 1 95 ? 10.953 -2.373 19.108 1.00 65.38 95 PHE A O 1
ATOM 738 N N . ALA A 1 96 ? 11.722 -1.867 17.065 1.00 56.50 96 ALA A N 1
ATOM 739 C CA . ALA A 1 96 ? 13.019 -2.474 17.310 1.00 56.50 96 ALA A CA 1
ATOM 740 C C . ALA A 1 96 ? 13.716 -1.618 18.377 1.00 56.50 96 ALA A C 1
ATOM 742 O O . ALA A 1 96 ? 14.060 -0.469 18.106 1.00 56.50 96 ALA A O 1
ATOM 743 N N . LYS A 1 97 ? 13.867 -2.148 19.599 1.00 43.84 97 LYS A N 1
ATOM 744 C CA . LYS A 1 97 ? 14.696 -1.528 20.636 1.00 43.84 97 LYS A CA 1
ATOM 745 C C . LYS A 1 97 ? 16.111 -1.429 20.069 1.00 43.84 97 LYS A C 1
ATOM 747 O O . LYS A 1 97 ? 16.786 -2.446 19.912 1.00 43.84 97 LYS A O 1
ATOM 752 N N . GLY A 1 98 ? 16.526 -0.227 19.690 1.00 43.56 98 GLY A N 1
ATOM 753 C CA . GLY A 1 98 ? 17.894 0.028 19.277 1.00 43.56 98 GLY A CA 1
ATOM 754 C C . GLY A 1 98 ? 18.804 -0.158 20.482 1.00 43.56 98 GLY A C 1
ATOM 755 O O . GLY A 1 98 ? 18.731 0.616 21.427 1.00 43.56 98 GLY A O 1
ATOM 756 N N . LYS A 1 99 ? 19.671 -1.171 20.451 1.00 34.28 99 LYS A N 1
ATOM 757 C CA . LYS A 1 99 ? 21.002 -0.966 21.015 1.00 34.28 99 LYS A CA 1
ATOM 758 C C . LYS A 1 99 ? 21.715 -0.067 20.016 1.00 34.28 99 LYS A C 1
ATOM 760 O O . LYS A 1 99 ? 21.965 -0.488 18.887 1.00 34.28 99 LYS A O 1
ATOM 765 N N . GLU A 1 100 ? 21.952 1.177 20.406 1.00 37.66 100 GLU A N 1
ATOM 766 C CA . GLU A 1 100 ? 22.879 2.064 19.718 1.00 37.66 100 GLU A CA 1
ATOM 767 C C . GLU A 1 100 ? 24.263 1.414 19.748 1.00 37.66 100 GLU A C 1
ATOM 769 O O . GLU A 1 100 ? 25.003 1.520 20.718 1.00 37.66 100 GLU A O 1
ATOM 774 N N . SER A 1 101 ? 24.614 0.684 18.694 1.00 35.34 101 SER A N 1
ATOM 775 C CA . SER A 1 101 ? 26.012 0.469 18.360 1.00 35.34 101 SER A CA 1
ATOM 776 C C . SER A 1 101 ? 26.373 1.472 17.276 1.00 35.34 101 SER A C 1
ATOM 778 O O . SER A 1 101 ? 26.110 1.283 16.086 1.00 35.34 101 SER A O 1
ATOM 780 N N . GLN A 1 102 ? 26.966 2.578 17.723 1.00 40.94 102 GLN A N 1
ATOM 781 C CA . GLN A 1 102 ? 27.798 3.440 16.898 1.00 40.94 102 GLN A CA 1
ATOM 782 C C . GLN A 1 102 ? 28.948 2.601 16.328 1.00 40.94 102 GLN A C 1
ATOM 784 O O . GLN A 1 102 ? 30.025 2.545 16.900 1.00 40.94 102 GLN A O 1
ATOM 789 N N . HIS A 1 103 ? 28.740 1.911 15.209 1.00 35.66 103 HIS A N 1
ATOM 790 C CA . HIS A 1 103 ? 29.851 1.376 14.431 1.00 35.66 103 HIS A CA 1
ATOM 791 C C . HIS A 1 103 ? 29.551 1.419 12.940 1.00 35.66 103 HIS A C 1
ATOM 793 O O . HIS A 1 103 ? 28.854 0.577 12.379 1.00 35.66 103 HIS A O 1
ATOM 799 N N . SER A 1 104 ? 30.202 2.394 12.307 1.00 36.00 104 SER A N 1
ATOM 800 C CA . SER A 1 104 ? 30.552 2.467 10.892 1.00 36.00 104 SER A CA 1
ATOM 801 C C . SER A 1 104 ? 29.393 2.414 9.891 1.00 36.00 104 SER A C 1
ATOM 803 O O . SER A 1 104 ? 28.763 1.384 9.646 1.00 36.00 104 SER A O 1
ATOM 805 N N . ALA A 1 105 ? 29.213 3.534 9.193 1.00 40.44 105 ALA A N 1
ATOM 806 C CA . ALA A 1 105 ? 28.575 3.605 7.889 1.00 40.44 105 ALA A CA 1
ATOM 807 C C . ALA A 1 105 ? 29.391 2.805 6.852 1.00 40.44 105 ALA A C 1
ATOM 809 O O . ALA A 1 105 ? 30.017 3.353 5.951 1.00 40.44 105 ALA A O 1
ATOM 810 N N . ARG A 1 106 ? 29.420 1.477 6.974 1.00 41.66 106 ARG A N 1
ATOM 811 C CA . ARG A 1 106 ? 29.807 0.596 5.876 1.00 41.66 106 ARG A CA 1
ATOM 812 C C . ARG A 1 106 ? 28.548 0.288 5.093 1.00 41.66 106 ARG A C 1
ATOM 814 O O . ARG A 1 106 ? 27.588 -0.215 5.671 1.00 41.66 106 ARG A O 1
ATOM 821 N N . LYS A 1 107 ? 28.572 0.621 3.797 1.00 44.53 107 LYS A N 1
ATOM 822 C CA . LYS A 1 107 ? 27.611 0.240 2.749 1.00 44.53 107 LYS A CA 1
ATOM 823 C C . LYS A 1 107 ? 27.090 -1.184 2.995 1.00 44.53 107 LYS A C 1
ATOM 825 O O . LYS A 1 107 ? 27.660 -2.152 2.500 1.00 44.53 107 LYS A O 1
ATOM 830 N N . ARG A 1 108 ? 26.027 -1.333 3.790 1.00 46.12 108 ARG A N 1
ATOM 831 C CA . ARG A 1 108 ? 25.361 -2.623 3.959 1.00 46.12 108 ARG A CA 1
ATOM 832 C C . ARG A 1 108 ? 24.684 -2.892 2.631 1.00 46.12 108 ARG A C 1
ATOM 834 O O . ARG A 1 108 ? 23.849 -2.101 2.196 1.00 46.12 108 ARG A O 1
ATOM 841 N N . SER A 1 109 ? 25.117 -3.963 1.973 1.00 48.66 109 SER A N 1
ATOM 842 C CA . SER A 1 109 ? 24.518 -4.458 0.740 1.00 48.66 109 SER A CA 1
ATOM 843 C C . SER A 1 109 ? 22.995 -4.362 0.838 1.00 48.66 109 SER A C 1
ATOM 845 O O . SER A 1 109 ? 22.403 -4.880 1.792 1.00 48.66 109 SER A O 1
ATOM 847 N N . ARG A 1 110 ? 22.361 -3.705 -0.143 1.00 55.47 110 ARG A N 1
ATOM 848 C CA . ARG A 1 110 ? 20.896 -3.585 -0.244 1.00 55.47 110 ARG A CA 1
ATOM 849 C C . ARG A 1 110 ? 20.202 -4.944 -0.066 1.00 55.47 110 ARG A C 1
ATOM 851 O O . ARG A 1 110 ? 19.115 -4.988 0.503 1.00 55.47 110 ARG A O 1
ATOM 858 N N . SER A 1 111 ? 20.860 -6.046 -0.446 1.00 56.84 111 SER A N 1
ATOM 859 C CA . SER A 1 111 ? 20.343 -7.409 -0.273 1.00 56.84 111 SER A CA 1
ATOM 860 C C . SER A 1 111 ? 20.071 -7.784 1.190 1.00 56.84 111 SER A C 1
ATOM 862 O O . SER A 1 111 ? 19.025 -8.354 1.485 1.00 56.84 111 SER A O 1
ATOM 864 N N . HIS A 1 112 ? 20.943 -7.409 2.131 1.00 56.22 112 HIS A N 1
ATOM 865 C CA . HIS A 1 112 ? 20.778 -7.768 3.543 1.00 56.22 112 HIS A CA 1
ATOM 866 C C . HIS A 1 112 ? 19.669 -6.942 4.218 1.00 56.22 112 HIS A C 1
ATOM 868 O O . HIS A 1 112 ? 18.942 -7.441 5.076 1.00 56.22 112 HIS A O 1
ATOM 874 N N . GLY A 1 113 ? 19.509 -5.672 3.826 1.00 59.44 113 GLY A N 1
ATOM 875 C CA . GLY A 1 113 ? 18.412 -4.821 4.304 1.00 59.44 113 GLY A CA 1
ATOM 876 C C . GLY A 1 113 ? 17.043 -5.313 3.827 1.00 59.44 113 GLY A C 1
ATOM 877 O O . GLY A 1 113 ? 16.102 -5.374 4.617 1.00 59.44 113 GLY A O 1
ATOM 878 N N . LEU A 1 114 ? 16.958 -5.738 2.563 1.00 60.69 114 LEU A N 1
ATOM 879 C CA . LEU A 1 114 ? 15.750 -6.320 1.977 1.00 60.69 114 LEU A CA 1
ATOM 880 C C . LEU A 1 114 ? 15.392 -7.664 2.613 1.00 60.69 114 LEU A C 1
ATOM 882 O O . LEU A 1 114 ? 14.243 -7.853 3.001 1.00 60.69 114 LEU A O 1
ATOM 886 N N . GLN A 1 115 ? 16.368 -8.554 2.821 1.00 62.03 115 GLN A N 1
ATOM 887 C CA . GLN A 1 115 ? 16.135 -9.822 3.520 1.00 62.03 115 GLN A CA 1
ATOM 888 C C . GLN A 1 115 ? 15.616 -9.608 4.946 1.00 62.03 115 GLN A C 1
ATOM 890 O O . GLN A 1 115 ? 14.722 -10.327 5.381 1.00 62.03 115 GLN A O 1
ATOM 895 N N . LEU A 1 116 ? 16.128 -8.605 5.671 1.00 59.19 116 LEU A N 1
ATOM 896 C CA . LEU A 1 116 ? 15.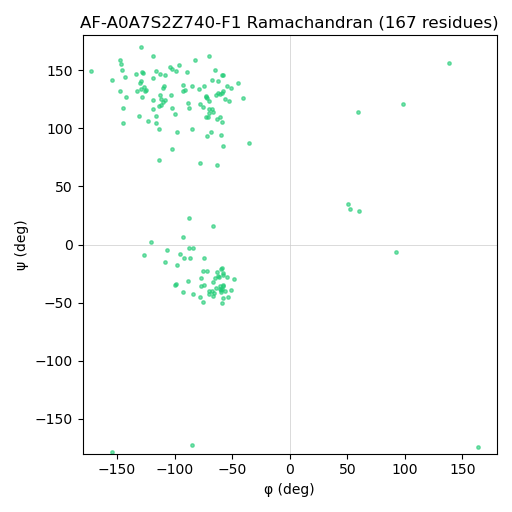637 -8.248 7.006 1.00 59.19 116 LEU A CA 1
ATOM 897 C C . LEU A 1 116 ? 14.213 -7.673 6.982 1.00 59.19 116 LEU A C 1
ATOM 899 O O . LEU A 1 116 ? 13.420 -7.987 7.868 1.00 59.19 116 LEU A O 1
ATOM 903 N N . ALA A 1 117 ? 13.888 -6.836 5.993 1.00 59.06 117 ALA A N 1
ATOM 904 C CA . ALA A 1 117 ? 12.568 -6.223 5.841 1.00 59.06 117 ALA A CA 1
ATOM 905 C C . ALA A 1 117 ? 11.498 -7.192 5.302 1.00 59.06 117 ALA A C 1
ATOM 907 O O . ALA A 1 117 ? 10.309 -6.991 5.558 1.00 59.06 117 ALA A O 1
ATOM 908 N N . ALA A 1 118 ? 11.928 -8.253 4.618 1.00 61.12 118 ALA A N 1
ATOM 909 C CA . ALA A 1 118 ? 11.091 -9.346 4.135 1.00 61.12 118 ALA A CA 1
ATOM 910 C C . ALA A 1 118 ? 10.903 -10.478 5.165 1.00 61.12 118 ALA A C 1
ATOM 912 O O . ALA A 1 118 ? 10.160 -11.424 4.903 1.00 61.12 118 ALA A O 1
ATOM 913 N N . ARG A 1 119 ? 11.546 -10.411 6.347 1.00 65.00 119 ARG A N 1
ATOM 914 C CA . ARG A 1 119 ? 11.442 -11.478 7.358 1.00 65.00 119 ARG A CA 1
ATOM 915 C C . ARG A 1 119 ? 9.994 -11.715 7.787 1.00 65.00 119 ARG A C 1
ATOM 917 O O . ARG A 1 119 ? 9.275 -10.802 8.208 1.00 65.00 119 ARG A O 1
ATOM 924 N N . GLN A 1 120 ? 9.607 -12.987 7.756 1.00 58.72 120 GLN A N 1
ATOM 925 C CA . GLN A 1 120 ? 8.319 -13.475 8.228 1.00 58.72 120 GLN A CA 1
ATOM 926 C C . GLN A 1 120 ? 8.087 -13.043 9.690 1.00 58.72 120 GLN A C 1
ATOM 928 O O . GLN A 1 120 ? 8.992 -13.079 10.522 1.00 58.72 120 GLN A O 1
ATOM 933 N N . GLY A 1 121 ? 6.875 -12.576 10.001 1.00 66.81 121 GLY A N 1
ATOM 934 C CA . GLY A 1 121 ? 6.491 -12.154 11.357 1.00 66.81 121 GLY A CA 1
ATOM 935 C C . GLY A 1 121 ? 6.678 -10.665 11.689 1.00 66.81 121 GLY A C 1
ATOM 936 O O . GLY A 1 121 ? 6.209 -10.238 12.746 1.00 66.81 121 GLY A O 1
ATOM 937 N N . GLN A 1 122 ? 7.285 -9.855 10.813 1.00 77.88 122 GLN A N 1
ATOM 938 C CA . GLN A 1 122 ? 7.331 -8.394 10.995 1.00 77.88 122 GLN A CA 1
ATOM 939 C C . GLN A 1 122 ? 6.037 -7.710 10.518 1.00 77.88 122 GLN A C 1
ATOM 941 O O . GLN A 1 122 ? 5.260 -8.294 9.763 1.00 77.88 122 GLN A O 1
ATOM 946 N N . ASN A 1 123 ? 5.784 -6.496 11.012 1.00 87.19 123 ASN A N 1
ATOM 947 C CA . ASN A 1 123 ? 4.694 -5.613 10.599 1.00 87.19 123 ASN A CA 1
ATOM 948 C C . ASN A 1 123 ? 5.211 -4.163 10.674 1.00 87.19 123 ASN A C 1
ATOM 950 O O . ASN A 1 123 ? 5.587 -3.747 11.775 1.00 87.19 123 ASN A O 1
ATOM 954 N N . PRO A 1 124 ? 5.280 -3.403 9.566 1.00 90.38 124 PRO A N 1
ATOM 955 C CA . PRO A 1 124 ? 4.997 -3.788 8.175 1.00 90.38 124 PRO A CA 1
ATOM 956 C C . PRO A 1 124 ? 6.051 -4.740 7.578 1.00 90.38 124 PRO A C 1
ATOM 958 O O . PRO A 1 124 ? 7.166 -4.842 8.096 1.00 90.38 124 PRO A O 1
ATOM 961 N N . ARG A 1 125 ? 5.702 -5.418 6.479 1.00 88.75 125 ARG A N 1
ATOM 962 C CA . ARG A 1 125 ? 6.569 -6.311 5.687 1.00 88.75 125 ARG A CA 1
ATOM 963 C C . ARG A 1 125 ? 6.839 -5.715 4.317 1.00 88.75 125 ARG A C 1
ATOM 965 O O . ARG A 1 125 ? 5.950 -5.093 3.746 1.00 88.75 125 ARG A O 1
ATOM 972 N N . ILE A 1 126 ? 8.029 -5.959 3.782 1.00 90.31 126 ILE A N 1
ATOM 973 C CA . ILE A 1 126 ? 8.391 -5.571 2.419 1.00 90.31 126 ILE A CA 1
ATOM 974 C C . ILE A 1 126 ? 8.524 -6.810 1.538 1.00 90.31 126 ILE A C 1
ATOM 976 O O . ILE A 1 126 ? 9.181 -7.773 1.927 1.00 90.31 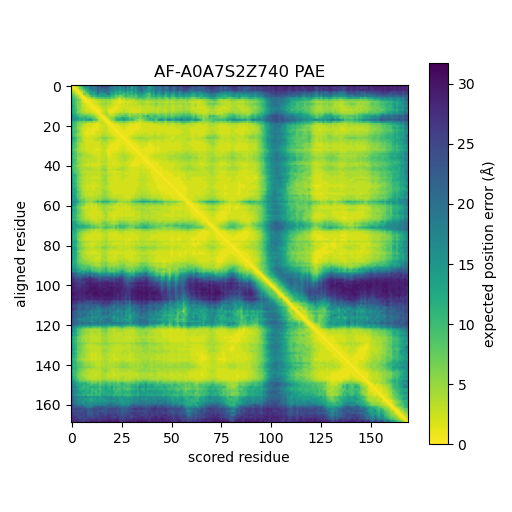126 ILE A O 1
ATOM 980 N N . LEU A 1 127 ? 7.945 -6.750 0.342 1.00 90.56 127 LEU A N 1
ATOM 981 C CA . LEU A 1 127 ? 8.181 -7.691 -0.745 1.00 90.56 127 LEU A CA 1
ATOM 982 C C . LEU A 1 127 ? 8.892 -6.936 -1.879 1.00 90.56 127 LEU A C 1
ATOM 984 O O . LEU A 1 127 ? 8.231 -6.192 -2.606 1.00 90.56 127 LEU A O 1
ATOM 988 N N . PRO A 1 128 ? 10.225 -7.043 -2.010 1.00 90.62 128 PRO A N 1
ATOM 989 C CA . PRO A 1 128 ? 10.910 -6.509 -3.178 1.00 90.62 128 PRO A CA 1
ATOM 990 C C . PRO A 1 128 ? 10.517 -7.314 -4.416 1.00 90.62 128 PRO A C 1
ATOM 992 O O . PRO A 1 128 ? 10.393 -8.535 -4.340 1.00 90.62 128 PRO A O 1
ATOM 995 N N . LEU A 1 129 ? 10.353 -6.621 -5.538 1.00 89.25 129 LEU A N 1
ATOM 996 C CA . LEU A 1 129 ? 10.040 -7.229 -6.826 1.00 89.25 129 LEU A CA 1
ATOM 997 C C . LEU A 1 129 ? 11.261 -7.148 -7.746 1.00 89.25 129 LEU A C 1
ATOM 999 O O . LEU A 1 129 ? 12.074 -6.219 -7.643 1.00 89.25 129 LEU A O 1
ATOM 1003 N N . GLU A 1 130 ? 11.426 -8.167 -8.585 1.00 88.38 130 GLU A N 1
ATOM 1004 C CA . GLU A 1 130 ? 12.523 -8.232 -9.553 1.00 88.38 130 GLU A CA 1
ATOM 1005 C C . GLU A 1 130 ? 12.243 -7.2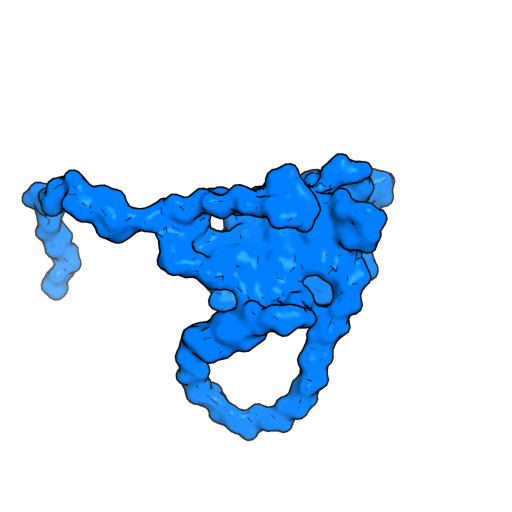79 -10.715 1.00 88.38 130 GLU A C 1
ATOM 1007 O O . GLU A 1 130 ? 13.077 -6.426 -11.046 1.00 88.38 130 GLU A O 1
ATOM 1012 N N . ASP A 1 131 ? 11.033 -7.382 -11.260 1.00 90.94 131 ASP A N 1
ATOM 1013 C CA . ASP A 1 131 ? 10.543 -6.564 -12.351 1.00 90.94 131 ASP A CA 1
ATOM 1014 C C . ASP A 1 131 ? 9.723 -5.373 -11.817 1.00 90.94 131 ASP A C 1
ATOM 1016 O O . ASP A 1 131 ? 9.178 -5.408 -10.708 1.00 90.94 131 ASP A O 1
ATOM 1020 N N . PRO A 1 132 ? 9.637 -4.261 -12.570 1.00 91.00 132 PRO A N 1
ATOM 1021 C CA . PRO A 1 132 ? 8.803 -3.135 -12.183 1.00 91.00 132 PRO A CA 1
ATOM 1022 C C . PRO A 1 132 ? 7.340 -3.510 -11.954 1.00 91.00 132 PRO A C 1
ATOM 1024 O O . PRO A 1 132 ? 6.673 -4.030 -12.849 1.00 91.00 132 PRO A O 1
ATOM 1027 N N . CYS A 1 133 ? 6.828 -3.176 -10.771 1.00 92.31 133 CYS A N 1
ATOM 1028 C CA . CYS A 1 133 ? 5.410 -3.306 -10.458 1.00 92.31 133 CYS A CA 1
ATOM 1029 C C . CYS A 1 133 ? 4.619 -2.239 -11.216 1.00 92.31 133 CYS A C 1
ATOM 1031 O O . CYS A 1 133 ? 4.924 -1.051 -11.108 1.00 92.31 133 CYS A O 1
ATOM 1033 N N . LEU A 1 134 ? 3.604 -2.653 -11.968 1.00 91.75 134 LEU A N 1
ATOM 1034 C CA . LEU A 1 134 ? 2.647 -1.742 -12.595 1.00 91.75 134 LEU A CA 1
ATOM 1035 C C . LEU A 1 134 ? 1.429 -1.529 -11.702 1.00 91.75 134 LEU A C 1
ATOM 1037 O O . LEU A 1 134 ? 0.918 -0.418 -11.585 1.00 91.75 134 LEU A O 1
ATOM 1041 N N . PHE A 1 135 ? 0.955 -2.604 -11.075 1.00 93.06 135 PHE A N 1
ATOM 1042 C CA . PHE A 1 135 ? -0.272 -2.590 -10.297 1.00 93.06 135 PHE A CA 1
ATOM 1043 C C . PHE A 1 135 ? -0.253 -3.681 -9.231 1.00 93.06 135 PHE A C 1
ATOM 1045 O O . PHE A 1 135 ? 0.211 -4.793 -9.479 1.00 93.06 135 PHE A O 1
ATOM 1052 N N . ALA A 1 136 ? -0.783 -3.369 -8.048 1.00 94.75 136 ALA A N 1
ATOM 1053 C CA . ALA A 1 136 ? -1.037 -4.372 -7.024 1.00 94.75 136 ALA A CA 1
ATOM 1054 C C . ALA A 1 136 ? -2.268 -4.019 -6.185 1.00 94.75 136 ALA A C 1
ATOM 1056 O O . ALA A 1 136 ? -2.394 -2.892 -5.694 1.00 94.75 136 ALA A O 1
ATOM 1057 N N . CYS A 1 137 ? -3.158 -4.988 -5.980 1.00 94.25 137 CYS A N 1
ATOM 1058 C CA . CYS A 1 137 ? -4.353 -4.827 -5.154 1.00 94.25 137 CYS A CA 1
ATOM 1059 C C . CYS A 1 137 ? -4.741 -6.123 -4.438 1.00 94.25 137 CYS A C 1
ATOM 1061 O O . CYS A 1 137 ? -4.355 -7.218 -4.845 1.00 94.25 137 CYS A O 1
ATOM 1063 N N . PHE A 1 138 ? -5.506 -6.002 -3.355 1.00 93.00 138 PHE A N 1
ATOM 1064 C CA . PHE A 1 138 ? -6.168 -7.154 -2.755 1.00 93.00 138 PHE A CA 1
ATOM 1065 C C . PHE A 1 138 ? -7.359 -7.590 -3.606 1.00 93.00 138 PHE A C 1
ATOM 1067 O O . PHE A 1 138 ? -8.160 -6.757 -4.026 1.00 93.00 138 PHE A O 1
ATOM 1074 N N . LEU A 1 139 ? -7.491 -8.902 -3.800 1.00 91.94 139 LEU A N 1
ATOM 1075 C CA . LEU A 1 139 ? -8.694 -9.529 -4.354 1.00 91.94 139 LEU A CA 1
ATOM 1076 C C . LEU A 1 139 ? -9.575 -10.095 -3.231 1.00 91.94 139 LEU A C 1
ATOM 1078 O O . LEU A 1 139 ? -10.799 -10.071 -3.318 1.00 91.94 139 LEU A O 1
ATOM 1082 N N . SER A 1 140 ? -8.950 -10.584 -2.156 1.00 89.81 140 SER A N 1
ATOM 1083 C CA . SER A 1 140 ? -9.612 -11.076 -0.945 1.00 89.81 140 SER A CA 1
ATOM 1084 C C . SER A 1 140 ? -8.684 -10.964 0.271 1.00 89.81 140 SER A C 1
ATOM 1086 O O . SER A 1 140 ? -7.547 -10.512 0.153 1.00 89.81 140 SER A O 1
ATOM 1088 N N . GLU A 1 141 ? -9.136 -11.402 1.452 1.00 86.38 141 GLU A N 1
ATOM 1089 C CA . GLU A 1 141 ? -8.303 -11.429 2.670 1.00 86.38 141 GLU A CA 1
ATOM 1090 C C . GLU A 1 141 ? -7.046 -12.308 2.529 1.00 86.38 141 GLU A C 1
ATOM 1092 O O . GLU A 1 141 ? -6.076 -12.143 3.271 1.00 86.38 141 GLU A O 1
ATOM 1097 N N . HIS A 1 142 ? -7.055 -13.248 1.580 1.00 88.44 142 HIS A N 1
ATOM 1098 C CA . HIS A 1 142 ? -5.998 -14.245 1.398 1.00 88.44 142 HIS A CA 1
ATOM 1099 C C . HIS A 1 142 ? -5.330 -14.183 0.025 1.00 88.44 142 HIS A C 1
ATOM 1101 O O . HIS A 1 142 ? -4.460 -15.001 -0.262 1.00 88.44 142 HIS A O 1
ATOM 1107 N N . SER A 1 143 ? -5.722 -13.239 -0.832 1.00 91.81 143 SER A N 1
ATOM 1108 C CA . SER A 1 143 ? -5.188 -13.149 -2.187 1.00 91.81 143 SER A CA 1
ATOM 1109 C C . SER A 1 143 ? -5.014 -11.706 -2.640 1.00 91.81 143 SER A C 1
ATOM 1111 O O . SER A 1 143 ? -5.805 -10.815 -2.322 1.00 91.81 143 SER A O 1
ATOM 1113 N N . ALA A 1 144 ? -3.953 -11.490 -3.405 1.00 93.62 144 ALA A N 1
ATOM 1114 C CA . ALA A 1 144 ? -3.639 -10.223 -4.035 1.00 93.62 144 ALA A CA 1
ATOM 1115 C C . ALA A 1 144 ? -3.256 -10.469 -5.493 1.00 93.62 144 ALA A C 1
ATOM 1117 O O . ALA A 1 144 ? -2.651 -11.491 -5.818 1.00 93.62 144 ALA A O 1
ATOM 1118 N N . LEU A 1 145 ? -3.604 -9.518 -6.351 1.00 95.50 145 LEU A N 1
ATOM 1119 C CA . LEU A 1 145 ? -3.130 -9.448 -7.722 1.00 95.50 145 LEU A CA 1
ATOM 1120 C C . LEU A 1 145 ? -1.889 -8.561 -7.754 1.00 95.50 145 LEU A C 1
ATOM 1122 O O . LEU A 1 145 ? -1.910 -7.461 -7.201 1.00 95.50 145 LEU A O 1
ATOM 1126 N N . ILE A 1 146 ? -0.835 -9.027 -8.419 1.00 95.50 146 ILE A N 1
ATOM 1127 C CA . ILE A 1 146 ? 0.388 -8.268 -8.681 1.00 95.50 146 ILE A CA 1
ATOM 1128 C C . ILE A 1 146 ? 0.656 -8.368 -10.179 1.00 95.50 146 ILE A C 1
ATOM 1130 O O . ILE A 1 146 ? 0.680 -9.465 -10.733 1.00 95.50 146 ILE A O 1
ATOM 1134 N N . VAL A 1 147 ? 0.829 -7.222 -10.830 1.00 94.88 147 VAL A N 1
ATOM 1135 C CA . VAL A 1 147 ? 1.137 -7.126 -12.257 1.00 94.88 147 VAL A CA 1
ATOM 1136 C C . VAL A 1 147 ? 2.518 -6.504 -12.398 1.00 94.88 147 VAL A C 1
ATOM 1138 O O . VAL A 1 147 ? 2.706 -5.323 -12.099 1.00 94.88 147 VAL A O 1
ATOM 1141 N N . GLU A 1 148 ? 3.481 -7.302 -12.846 1.00 93.50 148 GLU A N 1
ATOM 1142 C CA . GLU A 1 148 ? 4.856 -6.880 -13.119 1.00 93.50 148 GLU A CA 1
ATOM 1143 C C . GLU A 1 148 ? 5.081 -6.699 -14.625 1.00 93.50 148 GLU A C 1
ATOM 1145 O O . GLU A 1 148 ? 4.448 -7.362 -15.449 1.00 93.50 148 GLU A O 1
ATOM 1150 N N . CYS A 1 149 ? 5.998 -5.805 -14.992 1.00 90.81 149 CYS A N 1
ATOM 1151 C CA . CYS A 1 149 ? 6.405 -5.605 -16.377 1.00 90.81 149 CYS A CA 1
ATOM 1152 C C . CYS A 1 149 ? 7.882 -5.959 -16.564 1.00 90.81 149 CYS A C 1
ATOM 1154 O O . CYS A 1 149 ? 8.747 -5.153 -16.205 1.00 90.81 149 CYS A O 1
ATOM 1156 N N . PRO A 1 150 ? 8.203 -7.117 -17.166 1.00 88.31 150 PRO A N 1
ATOM 1157 C CA . PRO A 1 150 ? 9.579 -7.511 -17.413 1.00 88.31 150 PRO A CA 1
ATOM 1158 C C . PRO A 1 150 ? 10.146 -6.763 -18.622 1.00 88.31 150 PRO A C 1
ATOM 1160 O O . PRO A 1 150 ? 10.374 -7.353 -19.680 1.00 88.31 150 PRO A O 1
ATOM 1163 N N . TRP A 1 151 ? 10.384 -5.454 -18.486 1.00 82.25 151 TRP A N 1
ATOM 1164 C CA . TRP A 1 151 ? 10.831 -4.590 -19.585 1.00 82.25 151 TRP A CA 1
ATOM 1165 C C . TRP A 1 151 ? 12.045 -5.152 -20.318 1.00 82.25 151 TRP A C 1
ATOM 1167 O O . TRP A 1 151 ? 12.101 -5.097 -21.538 1.00 82.25 151 TRP A O 1
ATOM 1177 N N . LEU A 1 152 ? 12.998 -5.753 -19.601 1.00 78.38 152 LEU A N 1
ATOM 1178 C CA . LEU A 1 152 ? 14.175 -6.358 -20.227 1.00 78.38 152 LEU A CA 1
ATOM 1179 C C . LEU A 1 152 ? 13.839 -7.554 -21.121 1.00 78.38 152 LEU A C 1
ATOM 1181 O O . LEU A 1 152 ? 14.581 -7.812 -22.062 1.00 78.38 152 LEU A O 1
ATOM 1185 N N . LYS A 1 153 ? 12.756 -8.287 -20.845 1.00 83.69 153 LYS A N 1
ATOM 1186 C CA . LYS A 1 153 ? 12.254 -9.343 -21.734 1.00 83.69 153 LYS A CA 1
ATOM 1187 C C . LYS A 1 153 ? 11.502 -8.720 -22.909 1.00 83.69 153 LYS A C 1
ATOM 1189 O O . LYS A 1 153 ? 11.805 -9.069 -24.040 1.00 83.69 153 LYS A O 1
ATOM 1194 N N . ALA A 1 154 ? 10.632 -7.742 -22.650 1.00 80.81 154 ALA A N 1
ATOM 1195 C CA . ALA A 1 154 ? 9.866 -7.045 -23.688 1.00 80.81 154 ALA A CA 1
ATOM 1196 C C . ALA A 1 154 ? 10.760 -6.317 -24.711 1.00 80.81 154 ALA A C 1
ATOM 1198 O O . ALA A 1 154 ? 10.469 -6.292 -25.901 1.00 80.81 154 ALA A O 1
ATOM 1199 N N . LEU A 1 155 ? 11.885 -5.754 -24.265 1.00 81.25 155 LEU A N 1
ATOM 1200 C CA . LEU A 1 155 ? 12.837 -5.052 -25.126 1.00 81.25 155 LEU A CA 1
ATOM 1201 C C . LEU A 1 155 ? 13.685 -5.987 -26.000 1.00 81.25 155 LEU A C 1
ATOM 1203 O O . LEU A 1 155 ? 14.351 -5.490 -26.903 1.00 81.25 155 LEU A O 1
ATOM 1207 N N . LYS A 1 156 ? 13.686 -7.310 -25.767 1.00 83.50 156 LYS A N 1
ATOM 1208 C CA . LYS A 1 156 ? 14.409 -8.254 -26.643 1.00 83.50 156 LYS A CA 1
ATOM 1209 C C . LYS A 1 156 ? 13.798 -8.321 -28.036 1.00 83.50 156 LYS A C 1
ATOM 1211 O O . LYS A 1 156 ? 14.534 -8.506 -29.000 1.00 83.50 156 LYS A O 1
ATOM 1216 N N . ASP A 1 157 ? 12.486 -8.133 -28.115 1.00 82.75 157 ASP A N 1
ATOM 1217 C CA . ASP A 1 157 ? 11.731 -8.192 -29.365 1.00 82.75 157 ASP A CA 1
ATOM 1218 C C . ASP A 1 157 ? 11.726 -6.840 -30.092 1.00 82.75 157 ASP A C 1
ATOM 1220 O O . ASP A 1 157 ? 11.361 -6.750 -31.264 1.00 82.75 157 ASP A O 1
ATOM 1224 N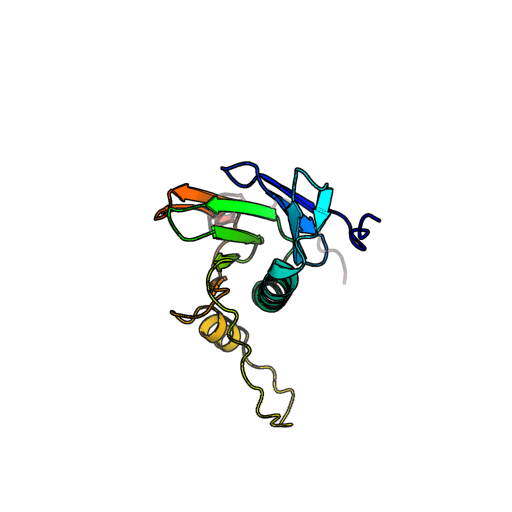 N . VAL A 1 158 ? 12.169 -5.773 -29.416 1.00 82.19 158 VAL A N 1
ATOM 1225 C CA . VAL A 1 158 ? 12.319 -4.456 -30.030 1.00 82.19 158 VAL A CA 1
ATOM 1226 C C . VAL A 1 158 ? 13.607 -4.452 -30.858 1.00 82.19 158 VAL A C 1
ATOM 1228 O O . VAL A 1 158 ? 14.693 -4.664 -30.305 1.00 82.19 158 VAL A O 1
ATOM 1231 N N . PRO A 1 159 ? 13.537 -4.194 -32.178 1.00 82.56 159 PRO A N 1
ATOM 1232 C CA . PRO A 1 159 ? 14.731 -4.123 -33.007 1.00 82.56 159 PRO A CA 1
ATOM 1233 C C . PRO A 1 159 ? 15.687 -3.058 -32.464 1.00 82.56 159 PRO A C 1
ATOM 1235 O O . PRO A 1 159 ? 15.270 -2.023 -31.937 1.00 82.56 159 PRO A O 1
ATOM 1238 N N . LYS A 1 160 ? 16.997 -3.311 -32.595 1.00 79.81 160 LYS A N 1
ATOM 1239 C CA . LYS A 1 160 ? 18.025 -2.357 -32.157 1.00 79.81 160 LYS A CA 1
ATOM 1240 C C . LYS A 1 160 ? 17.717 -0.979 -32.758 1.00 79.81 160 LYS A C 1
ATOM 1242 O O . LYS A 1 160 ? 17.439 -0.914 -33.957 1.00 79.81 160 LYS A O 1
ATOM 1247 N N . PRO A 1 161 ? 17.789 0.112 -31.972 1.00 79.38 161 PRO A N 1
ATOM 1248 C CA . PRO A 1 161 ? 17.510 1.443 -32.489 1.00 79.38 161 PRO A CA 1
ATOM 1249 C C . PRO A 1 161 ? 18.356 1.713 -33.736 1.00 79.38 161 PRO A C 1
ATOM 1251 O O . PRO A 1 161 ? 19.583 1.622 -33.674 1.00 79.38 161 PRO A O 1
ATOM 1254 N N . ILE A 1 162 ? 17.696 2.050 -34.850 1.00 72.69 162 ILE A N 1
ATOM 1255 C CA . ILE A 1 162 ? 18.333 2.310 -36.156 1.00 72.69 162 ILE A CA 1
ATOM 1256 C C . ILE A 1 162 ? 19.363 3.444 -36.044 1.00 72.69 162 ILE A C 1
ATOM 1258 O O . ILE A 1 162 ? 20.342 3.491 -36.785 1.00 72.69 162 ILE A O 1
ATOM 1262 N N . HIS A 1 163 ? 19.177 4.345 -35.077 1.00 73.44 163 HIS A N 1
ATOM 1263 C CA . HIS A 1 163 ? 20.045 5.490 -34.879 1.00 73.44 163 HIS A CA 1
ATOM 1264 C C . HIS A 1 163 ? 20.474 5.613 -33.417 1.00 73.44 163 HIS A C 1
ATOM 1266 O O . HIS A 1 163 ? 19.685 5.941 -32.533 1.00 73.44 163 HIS A O 1
ATOM 1272 N N . ARG A 1 164 ? 21.759 5.363 -33.155 1.00 70.38 164 ARG A N 1
ATOM 1273 C CA . ARG A 1 164 ? 22.376 5.568 -31.843 1.00 70.38 164 ARG A CA 1
ATOM 1274 C C . ARG A 1 164 ? 23.179 6.865 -31.902 1.00 70.38 164 ARG A C 1
ATOM 1276 O O . ARG A 1 164 ? 24.384 6.830 -32.136 1.00 70.38 164 ARG A O 1
ATOM 1283 N N . LYS A 1 165 ? 22.521 8.019 -31.727 1.00 68.56 165 LYS A N 1
ATOM 1284 C CA . LYS A 1 165 ? 23.255 9.281 -31.536 1.00 68.56 165 LYS A CA 1
ATOM 1285 C C . LYS A 1 165 ? 24.047 9.166 -30.237 1.00 68.56 165 LYS A C 1
ATOM 1287 O O . LYS A 1 165 ? 23.471 9.142 -29.152 1.00 68.56 165 LYS A O 1
ATOM 1292 N N . ARG A 1 166 ? 25.369 9.041 -30.352 1.00 66.12 166 ARG A N 1
ATOM 1293 C CA . ARG A 1 166 ? 26.271 9.274 -29.225 1.00 66.12 166 ARG A CA 1
ATOM 1294 C C . ARG A 1 166 ? 26.262 10.777 -28.973 1.00 66.12 166 ARG A C 1
ATOM 1296 O O . ARG A 1 166 ? 26.736 11.536 -29.811 1.00 66.12 166 ARG A O 1
ATOM 1303 N N . TYR A 1 167 ? 25.667 11.198 -27.866 1.00 55.44 167 TYR A N 1
ATOM 1304 C CA . TYR A 1 167 ? 25.825 12.559 -27.374 1.00 55.44 167 TYR A CA 1
ATOM 1305 C C . TYR A 1 167 ? 27.069 12.589 -26.478 1.00 55.44 167 TYR A C 1
ATOM 1307 O O . TYR A 1 167 ? 27.096 11.884 -25.472 1.00 55.44 167 TYR A O 1
ATOM 1315 N N . GLY A 1 168 ? 28.073 13.378 -26.874 1.00 62.19 168 GLY A N 1
ATOM 1316 C CA . GLY A 1 168 ? 29.297 13.646 -26.106 1.00 62.19 168 GLY A CA 1
ATOM 1317 C C . GLY A 1 168 ? 30.517 12.807 -26.510 1.00 62.19 168 GLY A C 1
ATOM 1318 O O . GLY A 1 168 ? 30.473 11.576 -26.455 1.00 62.19 168 GLY A O 1
ATOM 1319 N N . MET A 1 169 ? 31.591 13.502 -26.908 1.00 44.38 169 MET A N 1
ATOM 1320 C CA . MET A 1 169 ? 32.975 13.156 -26.550 1.00 44.38 169 MET A CA 1
ATOM 1321 C C . MET A 1 169 ? 33.331 13.938 -25.290 1.00 44.38 169 MET A C 1
ATOM 1323 O O . MET A 1 169 ? 32.828 15.080 -25.179 1.00 44.38 169 MET A O 1
#

Organism: NCBI:txid464258

pLDDT: mean 80.03, std 16.72, range [34.12, 95.5]

Radius of gyration: 18.95 Å; Cα contacts (8 Å, |Δi|>4): 301; chains: 1; bounding box: 50×36×57 Å

Solvent-accessible surface area (backbone atoms only — not comparable to full-atom values): 10154 Å² total; per-residue (Å²): 134,73,80,75,74,93,51,59,76,69,43,77,34,64,34,79,85,64,55,35,39,36,38,32,23,66,82,46,41,52,45,46,27,33,62,89,77,66,35,72,44,68,88,49,49,68,55,22,54,45,45,30,64,52,42,69,76,35,59,63,58,62,78,43,62,26,51,48,67,51,99,86,42,38,38,38,39,39,32,17,44,33,22,37,40,43,32,51,79,66,58,80,78,72,76,77,79,75,77,86,71,92,67,74,97,62,87,70,57,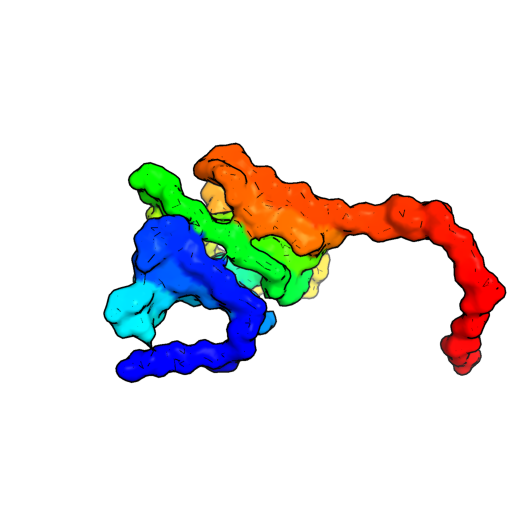67,67,61,58,46,55,62,42,44,38,86,91,56,59,52,27,40,46,78,45,93,42,42,42,78,48,59,40,68,78,50,96,88,43,65,52,74,40,65,47,56,56,79,64,60,51,68,78,48,75,77,74,94,72,80,82,78,83,79,134

Foldseek 3Di:
DADDPPFAFDDWDAEPVRQWIWTAGQLGFTWIAGPVVRYTPPLQVVLRVVRSVLCVLQDAGFPDKEWYDDPQWIWIWTDGQFWIKIATSRDDADDPPDPPDPDDPDPDPSVVVLCVQQDPPHGTHIDTDPATWPDKYDPDPPDIDTDGDRVVVVCVPPPDPPDDPDDDD

Nearest PDB structures (foldseek):
  7mq9-assembly1_LN  TM=6.878E-01  e=4.178E-05  Homo sapiens
  8z9m-assembly1_D  TM=3.917E-01  e=5.821E-03  Homo sapiens
  5gxi-assembly1_A  TM=6.397E-01  e=6.429E-01  Homo sapiens
  4h5j-assembly1_A  TM=7.341E-01  e=2.054E+00  Saccharomyces cerevisiae
  7sg7-assembly1_U  TM=3.283E-01  e=9.654E-01  Lederbergvirus Sf6

Mean predicted aligned error: 9.82 Å

Sequence (169 aa):
GALEVGAVVSFLCFENQRQHVLVGTANQQVLFYDLKTCALCRDLVGHSQQVAKRLNFISGAIQHLSCIKGKSDTFVMVNTVRGLCFANFKKPIKFAKGKESQHSARKRSRSHGLQLAARQGQNPRILPLEDPCLFACFLSEHSALIVECPWLKALKDVPKPIHRKRYGM

InterPro domains:
  IPR044622 WD repeat-containing protein PCN [PTHR45086] (6-168)